Protein AF-A0A6G8BYT0-F1 (afdb_monomer_lite)

Foldseek 3Di:
DDPPPPPPPDPDQADPLLCLCCVQQVVQNSDQQKAWDQDPVQGIWIAHPPPRDTGGDPDPNDDDDDPVRRVVRSVVSGRHHCLPPVNLVSSVVSLVVVVWDWDWDDDPQWIKIWTDDPHDIFIADTDNDDSVNSSRSSSVVSVVVVVVVVVD

Secondary structure (DSSP, 8-state):
--TT------PPPPPHHHHHHIIIII-----S-EEEEEETTTEEEEEETTT--EEEPTT--S-PPPHHHHHHHHHHHS---TTSHHHHHHHHHHHHHTT-EEEEEEETTEEEEEEEETTEEEE---BSSHHHHHHHHHHHHHHHHHHHHHT-

Structure (mmCIF, N/CA/C/O backbone):
data_AF-A0A6G8BYT0-F1
#
_entry.id   AF-A0A6G8BYT0-F1
#
loop_
_atom_site.group_PDB
_atom_site.id
_atom_site.type_symbol
_atom_site.label_atom_id
_atom_site.label_alt_id
_atom_site.label_comp_id
_atom_site.label_asym_id
_atom_site.label_entity_id
_atom_site.label_seq_id
_atom_site.pdbx_PDB_ins_code
_atom_site.Cartn_x
_atom_site.Cartn_y
_atom_site.Cartn_z
_atom_site.occupancy
_atom_site.B_iso_or_equiv
_atom_site.auth_seq_id
_atom_site.auth_comp_id
_atom_site.auth_asym_id
_atom_site.auth_atom_id
_atom_site.pdbx_PDB_model_num
ATOM 1 N N . MET A 1 1 ? 35.699 8.309 -10.817 1.00 32.94 1 MET A N 1
ATOM 2 C CA . MET A 1 1 ? 34.733 7.457 -10.090 1.00 32.94 1 MET A CA 1
ATOM 3 C C . MET A 1 1 ? 33.334 7.910 -10.461 1.00 32.94 1 MET A C 1
ATOM 5 O O . MET A 1 1 ? 32.937 9.008 -10.088 1.00 32.94 1 MET A O 1
ATOM 9 N N . ASN A 1 2 ? 32.636 7.125 -11.282 1.00 30.92 2 ASN A N 1
ATOM 10 C CA . ASN A 1 2 ? 31.248 7.398 -11.645 1.00 30.92 2 ASN A CA 1
ATOM 11 C C . ASN A 1 2 ? 30.364 7.120 -10.426 1.00 30.92 2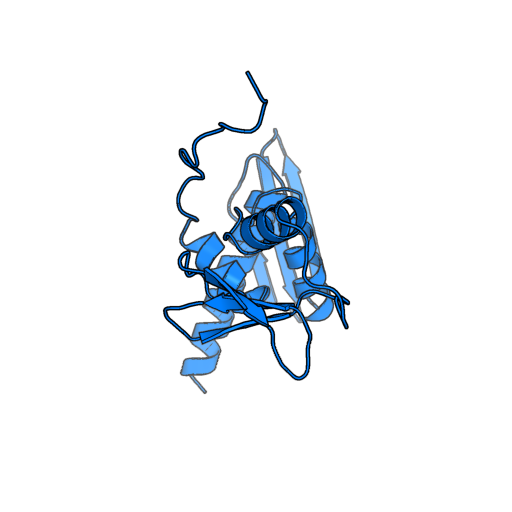 ASN A C 1
ATOM 13 O O . ASN A 1 2 ? 30.539 6.106 -9.761 1.00 30.92 2 ASN A O 1
ATOM 17 N N . LYS A 1 3 ? 29.391 7.992 -10.150 1.00 32.94 3 LYS A N 1
ATOM 18 C CA . LYS A 1 3 ? 28.394 7.850 -9.069 1.00 32.94 3 LYS A CA 1
ATOM 19 C C . LYS A 1 3 ? 27.418 6.665 -9.272 1.00 32.94 3 LYS A C 1
ATOM 21 O O . LYS A 1 3 ? 26.279 6.724 -8.822 1.00 32.94 3 LYS A O 1
ATOM 26 N N . LEU A 1 4 ? 27.815 5.630 -10.013 1.00 35.91 4 LEU A N 1
ATOM 27 C CA . LEU A 1 4 ? 26.957 4.523 -10.444 1.00 35.91 4 LEU A CA 1
ATOM 28 C C . LEU A 1 4 ? 27.295 3.180 -9.788 1.00 35.91 4 LEU A C 1
ATOM 30 O O . LEU A 1 4 ? 26.461 2.282 -9.857 1.00 35.91 4 LEU A O 1
ATOM 34 N N . ASP A 1 5 ? 28.411 3.083 -9.067 1.00 32.84 5 ASP A N 1
ATOM 35 C CA . ASP A 1 5 ? 28.755 1.918 -8.246 1.00 32.84 5 ASP A CA 1
ATOM 36 C C . ASP A 1 5 ? 28.234 2.087 -6.813 1.00 32.84 5 ASP A C 1
ATOM 38 O O . ASP A 1 5 ? 28.983 1.975 -5.847 1.00 32.84 5 ASP A O 1
ATOM 42 N N . MET A 1 6 ? 26.945 2.406 -6.650 1.00 34.81 6 MET A N 1
ATOM 43 C CA . MET A 1 6 ? 26.305 2.061 -5.381 1.00 34.81 6 MET A CA 1
ATOM 44 C C . MET A 1 6 ? 25.992 0.568 -5.458 1.00 34.81 6 MET A C 1
ATOM 46 O O . MET A 1 6 ? 25.151 0.193 -6.286 1.00 34.81 6 MET A O 1
ATOM 50 N N . PRO A 1 7 ? 26.661 -0.283 -4.661 1.00 37.09 7 PRO A N 1
ATOM 51 C CA . PRO A 1 7 ? 26.251 -1.666 -4.552 1.00 37.09 7 PRO A CA 1
ATOM 52 C C . PRO A 1 7 ? 24.782 -1.697 -4.125 1.00 37.09 7 PRO A C 1
ATOM 54 O O . PRO A 1 7 ? 24.303 -0.824 -3.399 1.00 37.09 7 PRO A O 1
ATOM 57 N N . LEU A 1 8 ? 24.064 -2.708 -4.606 1.00 45.53 8 LEU A N 1
ATOM 58 C CA . LEU A 1 8 ? 22.702 -3.078 -4.203 1.00 45.53 8 LEU A CA 1
ATOM 59 C C . LEU A 1 8 ? 22.639 -3.539 -2.733 1.00 45.53 8 LEU A C 1
ATOM 61 O O . LEU A 1 8 ? 21.895 -4.447 -2.377 1.00 45.53 8 LEU A O 1
ATOM 65 N N . GLU A 1 9 ? 23.462 -2.940 -1.880 1.00 39.16 9 GLU A N 1
ATOM 66 C CA . GLU A 1 9 ? 23.541 -3.200 -0.463 1.00 39.16 9 GLU A CA 1
ATOM 67 C C . GLU A 1 9 ? 22.309 -2.597 0.210 1.00 39.16 9 GLU A C 1
ATOM 69 O O . GLU A 1 9 ? 22.171 -1.388 0.389 1.00 39.16 9 GLU A O 1
ATOM 74 N N . CYS A 1 10 ? 21.427 -3.515 0.603 1.00 43.66 10 CYS A N 1
ATOM 75 C CA . CYS A 1 10 ? 20.624 -3.408 1.810 1.00 43.66 10 CYS A CA 1
ATOM 76 C C . CYS A 1 10 ? 19.499 -2.368 1.771 1.00 43.66 10 CYS A C 1
ATOM 78 O O . CYS A 1 10 ? 19.368 -1.560 2.690 1.00 43.66 10 CYS A O 1
ATOM 80 N N . TYR A 1 11 ? 18.592 -2.457 0.791 1.00 48.94 11 TYR A N 1
ATOM 81 C CA . TYR A 1 11 ? 17.206 -2.176 1.173 1.00 48.94 11 TYR A CA 1
ATOM 82 C C . TYR A 1 11 ? 16.785 -3.293 2.136 1.00 48.94 11 TYR A C 1
ATOM 84 O O . TYR A 1 11 ? 16.930 -4.465 1.773 1.00 48.94 11 TYR A O 1
ATOM 92 N N . PRO A 1 12 ? 16.359 -2.973 3.372 1.00 54.84 12 PRO A N 1
ATOM 93 C CA . PRO A 1 12 ? 15.858 -3.992 4.279 1.00 54.84 12 PRO A CA 1
ATOM 94 C C . PRO A 1 12 ? 14.732 -4.751 3.578 1.00 54.84 12 PRO A C 1
ATOM 96 O O . PRO A 1 12 ? 13.951 -4.156 2.830 1.00 54.84 12 PRO A O 1
ATOM 99 N N . LEU A 1 13 ? 14.687 -6.069 3.786 1.00 61.31 13 LEU A N 1
ATOM 100 C CA . LEU A 1 13 ? 13.566 -6.870 3.310 1.00 61.31 13 LEU A CA 1
ATOM 101 C C . LEU A 1 13 ? 12.267 -6.223 3.820 1.00 61.31 13 LEU A C 1
ATOM 103 O O . LEU A 1 13 ? 12.227 -5.818 4.987 1.00 61.31 13 LEU A O 1
ATOM 107 N N . PRO A 1 14 ? 11.242 -6.083 2.962 1.00 69.25 14 PRO A N 1
ATOM 108 C CA . PRO A 1 14 ? 9.968 -5.521 3.369 1.00 69.25 14 PRO A CA 1
ATOM 109 C C . PRO A 1 14 ? 9.412 -6.344 4.529 1.00 69.25 14 PRO A C 1
ATOM 111 O O . PRO A 1 14 ? 9.497 -7.573 4.539 1.00 69.25 14 PRO A O 1
ATOM 114 N N . SER A 1 15 ? 8.857 -5.652 5.514 1.00 75.50 15 SER A N 1
ATOM 115 C CA . SER A 1 15 ? 8.144 -6.281 6.620 1.00 75.50 15 SER A CA 1
ATOM 116 C C . SER A 1 15 ? 6.890 -7.011 6.128 1.00 75.50 15 SER A C 1
ATOM 118 O O . SER A 1 15 ? 6.349 -6.705 5.063 1.00 75.50 15 SER A O 1
ATOM 120 N N . ASP A 1 16 ? 6.371 -7.942 6.930 1.00 80.25 16 ASP A N 1
ATOM 121 C CA . ASP A 1 16 ? 5.140 -8.672 6.598 1.00 80.25 16 ASP A CA 1
ATOM 122 C C . ASP A 1 16 ? 3.947 -7.734 6.346 1.00 80.25 16 ASP A C 1
ATOM 124 O O . ASP A 1 16 ? 3.116 -8.002 5.479 1.00 80.25 16 ASP A O 1
ATOM 128 N N . ASP A 1 17 ? 3.858 -6.613 7.073 1.00 81.12 17 ASP A N 1
ATOM 129 C CA . ASP A 1 17 ? 2.821 -5.595 6.858 1.00 81.12 17 ASP A CA 1
ATOM 130 C C . ASP A 1 17 ? 2.949 -4.964 5.463 1.00 81.12 17 ASP A C 1
ATOM 132 O O . ASP A 1 17 ? 1.954 -4.762 4.764 1.00 81.12 17 ASP A O 1
ATOM 136 N N . GLU A 1 18 ? 4.176 -4.709 5.013 1.00 78.25 18 GLU A N 1
ATOM 137 C CA . GLU A 1 18 ? 4.442 -4.156 3.688 1.00 78.25 18 GLU A CA 1
ATOM 138 C C . GLU A 1 18 ? 4.165 -5.164 2.582 1.00 78.25 18 GLU A C 1
ATOM 140 O O . GLU A 1 18 ? 3.603 -4.786 1.557 1.00 78.25 18 GLU A O 1
ATOM 145 N N . LEU A 1 19 ? 4.505 -6.439 2.775 1.00 77.44 19 LEU A N 1
ATOM 146 C CA . LEU A 1 19 ? 4.171 -7.496 1.820 1.00 77.44 19 LEU A CA 1
ATOM 147 C C . LEU A 1 19 ? 2.654 -7.623 1.647 1.00 77.44 19 LEU A C 1
ATOM 149 O O . LEU A 1 19 ? 2.164 -7.622 0.517 1.00 77.44 19 LEU A O 1
ATOM 153 N N . VAL A 1 20 ? 1.905 -7.635 2.753 1.00 83.69 20 VAL A N 1
ATOM 154 C CA . VAL A 1 20 ? 0.436 -7.696 2.732 1.00 83.69 20 VAL A CA 1
ATOM 155 C C . VAL A 1 20 ? -0.163 -6.479 2.024 1.00 83.69 20 VAL A C 1
ATOM 157 O O . VAL A 1 20 ? -1.068 -6.630 1.203 1.00 83.69 20 VAL A O 1
ATOM 160 N N . VAL A 1 21 ? 0.323 -5.267 2.307 1.00 83.00 21 VAL A N 1
ATOM 161 C CA . VAL A 1 21 ? -0.187 -4.042 1.667 1.00 83.00 21 VAL A CA 1
ATOM 162 C C . VAL A 1 21 ? 0.133 -4.015 0.175 1.00 83.00 21 VAL A C 1
ATOM 164 O O . VAL A 1 21 ? -0.748 -3.690 -0.624 1.00 83.00 21 VAL A O 1
ATOM 167 N N . ASN A 1 22 ? 1.356 -4.384 -0.210 1.00 77.81 22 ASN A N 1
ATOM 168 C CA . ASN A 1 22 ? 1.741 -4.479 -1.615 1.00 77.81 22 ASN A CA 1
ATOM 169 C C . ASN A 1 22 ? 0.824 -5.464 -2.354 1.00 77.81 22 ASN A C 1
ATOM 171 O O . ASN A 1 22 ? 0.189 -5.079 -3.332 1.00 77.81 22 ASN A O 1
ATOM 175 N N . GLU A 1 23 ? 0.639 -6.678 -1.837 1.00 76.88 23 GLU A N 1
ATOM 176 C CA . GLU A 1 23 ? -0.170 -7.708 -2.500 1.00 76.88 23 GLU A CA 1
ATOM 177 C C . GLU A 1 23 ? -1.660 -7.345 -2.558 1.00 76.88 23 GLU A C 1
ATOM 179 O O . GLU A 1 23 ? -2.298 -7.459 -3.606 1.00 76.88 23 GLU A O 1
ATOM 184 N N . ARG A 1 24 ? -2.236 -6.911 -1.433 1.00 79.31 24 ARG A N 1
ATOM 185 C CA . ARG A 1 24 ? -3.696 -6.843 -1.257 1.00 79.31 24 ARG A CA 1
ATOM 186 C C . ARG A 1 24 ? -4.295 -5.478 -1.533 1.00 79.31 24 ARG A C 1
ATOM 188 O O . ARG A 1 24 ? -5.471 -5.398 -1.883 1.00 79.31 24 ARG A O 1
ATOM 195 N N . ILE A 1 25 ? -3.517 -4.415 -1.359 1.00 80.62 25 ILE A N 1
ATOM 196 C CA . ILE A 1 25 ? -3.975 -3.050 -1.614 1.00 80.62 25 ILE A CA 1
ATOM 197 C C . ILE A 1 25 ? -3.441 -2.591 -2.966 1.00 80.62 25 ILE A C 1
ATOM 199 O O . ILE A 1 25 ? -4.232 -2.267 -3.855 1.00 80.62 25 ILE A O 1
ATOM 203 N N . LEU A 1 26 ? -2.117 -2.595 -3.138 1.00 76.56 26 LEU A N 1
ATOM 204 C CA . LEU A 1 26 ? -1.474 -2.034 -4.328 1.00 76.56 26 LEU A CA 1
ATOM 205 C C . LEU A 1 26 ? -1.555 -2.952 -5.552 1.00 76.56 26 LEU A C 1
ATOM 207 O O . LEU A 1 26 ? -1.592 -2.450 -6.671 1.00 76.56 26 LEU A O 1
ATOM 211 N N . GLY A 1 27 ? -1.677 -4.265 -5.346 1.00 69.38 27 GLY A N 1
ATOM 212 C CA . GLY A 1 27 ? -1.670 -5.233 -6.438 1.00 69.38 27 GLY A CA 1
ATOM 213 C C . GLY A 1 27 ? -0.261 -5.540 -6.948 1.00 69.38 27 GLY A C 1
ATOM 214 O O . GLY A 1 27 ? -0.101 -5.852 -8.125 1.00 69.38 27 GLY A O 1
ATOM 215 N N . ASP A 1 28 ? 0.736 -5.526 -6.057 1.00 72.81 28 ASP A N 1
ATOM 216 C CA . ASP A 1 28 ? 2.124 -5.929 -6.306 1.00 72.81 28 ASP A CA 1
ATOM 217 C C . ASP A 1 28 ? 2.464 -7.260 -5.611 1.00 72.81 28 ASP A C 1
ATOM 219 O O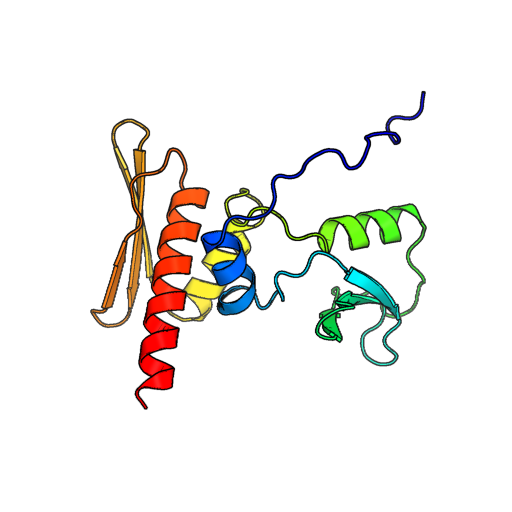 . ASP A 1 28 ? 2.253 -7.427 -4.417 1.00 72.81 28 ASP A O 1
ATOM 223 N N . CYS A 1 29 ? 3.044 -8.223 -6.332 1.00 68.94 29 CYS A N 1
ATOM 224 C CA . CYS A 1 29 ? 3.156 -9.615 -5.861 1.00 68.94 29 CYS A CA 1
ATOM 225 C C . CYS A 1 29 ? 4.128 -9.881 -4.695 1.00 68.94 29 CYS A C 1
ATOM 227 O O . CYS A 1 29 ? 4.296 -11.038 -4.327 1.00 68.94 29 CYS A O 1
ATOM 229 N N . GLY A 1 30 ? 4.831 -8.879 -4.159 1.00 65.06 30 GLY A N 1
ATOM 230 C CA . GLY A 1 30 ? 5.725 -9.080 -3.008 1.00 65.06 30 GLY A CA 1
ATOM 231 C C . GLY A 1 30 ? 6.996 -9.913 -3.271 1.00 65.06 30 GLY A C 1
ATOM 232 O O . GLY A 1 30 ? 7.840 -10.034 -2.388 1.00 65.06 30 GLY A O 1
ATOM 233 N N . HIS A 1 31 ? 7.210 -10.420 -4.490 1.00 69.19 31 HIS A N 1
ATOM 234 C CA . HIS A 1 31 ? 8.428 -11.146 -4.859 1.00 69.19 31 HIS A CA 1
ATOM 235 C C . HIS A 1 31 ? 9.528 -10.222 -5.403 1.00 69.19 31 HIS A C 1
ATOM 237 O O . HIS A 1 31 ? 9.299 -9.408 -6.296 1.00 69.19 31 HIS A O 1
ATOM 243 N N . HIS A 1 32 ? 10.761 -10.417 -4.931 1.00 64.12 32 HIS A N 1
ATOM 244 C CA . HIS A 1 32 ? 11.927 -9.616 -5.330 1.00 64.12 32 HIS A CA 1
ATOM 245 C C . HIS A 1 32 ? 12.540 -10.013 -6.684 1.00 64.12 32 HIS A C 1
ATOM 247 O O . HIS A 1 32 ? 13.297 -9.239 -7.269 1.00 64.12 32 HIS A O 1
ATOM 253 N N . ASP A 1 33 ? 12.224 -11.207 -7.193 1.00 68.75 33 ASP A N 1
ATOM 254 C CA . ASP A 1 33 ? 12.775 -11.724 -8.449 1.00 68.75 33 ASP A CA 1
ATOM 255 C C . ASP A 1 33 ? 11.926 -11.272 -9.647 1.00 68.75 33 ASP A C 1
ATOM 257 O O . ASP A 1 33 ? 11.056 -11.995 -10.149 1.00 68.75 33 ASP A O 1
ATOM 261 N N . THR A 1 34 ? 12.147 -10.024 -10.068 1.00 68.75 34 THR A N 1
ATOM 262 C CA . THR A 1 34 ? 11.459 -9.400 -11.204 1.00 68.75 34 THR A CA 1
ATOM 263 C C . THR A 1 34 ? 12.419 -9.073 -12.347 1.00 68.75 34 THR A C 1
ATOM 265 O O . THR A 1 34 ? 13.601 -8.785 -12.149 1.00 68.75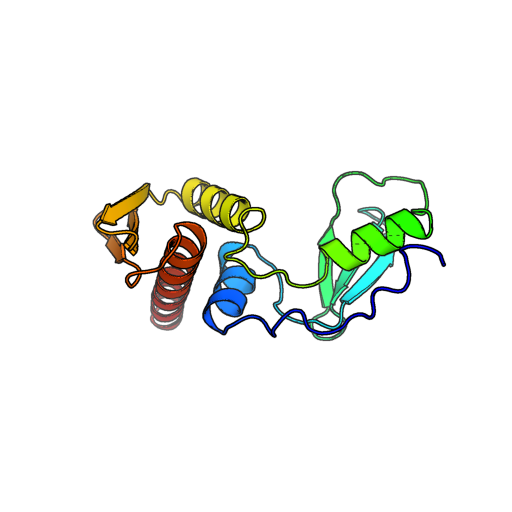 34 THR A O 1
ATOM 268 N N . PHE A 1 35 ? 11.914 -9.129 -13.581 1.00 68.31 35 PHE A N 1
ATOM 269 C CA . PHE A 1 35 ? 12.669 -8.792 -14.788 1.00 68.31 35 PHE A CA 1
ATOM 270 C C . PHE A 1 35 ? 11.827 -7.986 -15.774 1.00 68.31 35 PHE A C 1
ATOM 272 O O . PHE A 1 35 ? 10.617 -8.178 -15.889 1.00 68.31 35 PHE A O 1
ATOM 279 N N . VAL A 1 36 ? 12.483 -7.102 -16.521 1.00 71.00 36 VAL A N 1
ATOM 280 C CA . VAL A 1 36 ? 11.834 -6.308 -17.568 1.00 71.00 36 VAL A CA 1
ATOM 281 C C . VAL A 1 36 ? 11.678 -7.160 -18.829 1.00 71.00 36 VAL A C 1
ATOM 283 O O . VAL A 1 36 ? 12.628 -7.807 -19.274 1.00 71.00 36 VAL A O 1
ATOM 286 N N . ARG A 1 37 ? 10.485 -7.159 -19.425 1.00 72.12 37 ARG A N 1
ATOM 287 C CA . ARG A 1 37 ? 10.191 -7.819 -20.706 1.00 72.12 37 ARG A CA 1
ATOM 288 C C . ARG A 1 37 ? 9.299 -6.954 -21.584 1.00 72.12 37 ARG A C 1
ATOM 290 O O . ARG A 1 37 ? 8.592 -6.076 -21.097 1.00 72.12 37 ARG A O 1
ATOM 297 N N . ARG A 1 38 ? 9.293 -7.249 -22.883 1.00 74.06 38 ARG A N 1
ATOM 298 C CA . ARG A 1 38 ? 8.335 -6.669 -23.826 1.00 74.06 38 ARG A CA 1
ATOM 299 C C . ARG A 1 38 ? 7.053 -7.505 -23.835 1.00 74.06 38 ARG A C 1
ATOM 301 O O . ARG A 1 38 ? 7.098 -8.717 -24.042 1.00 74.06 38 ARG A O 1
ATOM 308 N N . SER A 1 39 ? 5.924 -6.857 -23.602 1.00 69.44 39 SER A N 1
ATOM 309 C CA . SER A 1 39 ? 4.587 -7.337 -23.929 1.00 69.44 39 SER A CA 1
ATOM 310 C C . SER A 1 39 ? 4.228 -6.900 -25.344 1.00 69.44 39 SER A C 1
ATOM 312 O O . SER A 1 39 ? 4.513 -5.772 -25.745 1.00 69.44 39 SER A O 1
ATOM 314 N N . HIS A 1 40 ? 3.584 -7.783 -26.104 1.00 64.50 40 HIS A N 1
ATOM 315 C CA . HIS A 1 40 ? 3.087 -7.438 -27.436 1.00 64.50 40 HIS A CA 1
ATOM 316 C C . HIS A 1 40 ? 1.925 -6.437 -27.392 1.00 64.50 40 HIS A C 1
ATOM 318 O O . HIS A 1 40 ? 1.759 -5.684 -28.344 1.00 64.50 40 HIS A O 1
ATOM 324 N N . SER A 1 41 ? 1.162 -6.409 -26.296 1.00 62.84 41 SER A N 1
ATOM 325 C CA . SER A 1 41 ? -0.065 -5.609 -26.184 1.00 62.84 41 SER A CA 1
ATOM 326 C C . SER A 1 41 ? 0.099 -4.337 -25.349 1.00 62.84 41 SER A C 1
ATOM 328 O O . SER A 1 41 ? -0.666 -3.400 -25.529 1.00 62.84 41 SER A O 1
ATOM 330 N N . PHE A 1 42 ? 1.088 -4.300 -24.449 1.00 61.22 42 PHE A N 1
ATOM 331 C CA . PHE A 1 42 ? 1.224 -3.251 -23.423 1.00 61.22 42 PHE A CA 1
ATOM 332 C C . PHE A 1 42 ? 2.615 -2.589 -23.395 1.00 61.22 42 PHE A C 1
ATOM 334 O O . PHE A 1 42 ? 2.957 -1.879 -22.456 1.00 61.22 42 PHE A O 1
ATOM 341 N N . GLY A 1 43 ? 3.465 -2.838 -24.398 1.00 72.50 43 GLY A N 1
ATOM 342 C CA . GLY A 1 43 ? 4.823 -2.288 -24.423 1.00 72.50 43 GLY A CA 1
ATOM 343 C C . GLY A 1 43 ? 5.745 -2.948 -23.393 1.00 72.50 43 GLY A C 1
ATOM 344 O O . GLY A 1 43 ? 5.746 -4.168 -23.241 1.00 72.50 43 GLY A O 1
ATOM 345 N N . TRP A 1 44 ? 6.591 -2.178 -22.712 1.00 69.19 44 TRP A N 1
ATOM 346 C CA . TRP A 1 44 ? 7.528 -2.720 -21.720 1.00 69.19 44 TRP A CA 1
ATOM 347 C C . TRP A 1 44 ? 6.889 -2.853 -20.341 1.00 69.19 44 TRP A C 1
ATOM 349 O O . TRP A 1 44 ? 6.236 -1.939 -19.851 1.00 69.19 44 TRP A O 1
ATOM 359 N N . MET A 1 45 ? 7.135 -3.986 -19.692 1.00 73.81 45 MET A N 1
ATOM 360 C CA . MET A 1 45 ? 6.570 -4.324 -18.389 1.00 73.81 45 MET A CA 1
ATOM 361 C C . MET A 1 45 ? 7.604 -5.007 -17.508 1.00 73.81 45 MET A C 1
ATOM 363 O O . MET A 1 45 ? 8.591 -5.555 -18.011 1.00 73.81 45 MET A O 1
ATOM 367 N N . THR A 1 46 ? 7.341 -5.044 -16.205 1.00 71.69 46 THR A N 1
ATOM 368 C CA . THR A 1 46 ? 8.069 -5.965 -15.327 1.00 71.69 46 THR A CA 1
ATOM 369 C C . THR A 1 46 ? 7.237 -7.198 -15.069 1.00 71.69 46 THR A C 1
ATOM 371 O O . THR A 1 46 ? 6.040 -7.099 -14.813 1.00 71.69 46 THR A O 1
ATOM 374 N N . ARG A 1 47 ? 7.887 -8.359 -15.111 1.00 74.06 47 ARG A N 1
ATOM 375 C CA . ARG A 1 47 ? 7.291 -9.638 -14.762 1.00 74.06 47 ARG A CA 1
ATOM 376 C C . ARG A 1 47 ? 8.009 -10.256 -13.574 1.00 74.06 47 ARG A C 1
ATOM 378 O O . ARG A 1 47 ? 9.238 -10.307 -13.543 1.00 74.06 47 ARG A O 1
ATOM 385 N N . CYS A 1 48 ? 7.244 -10.771 -12.623 1.00 75.31 48 CYS A N 1
ATOM 386 C CA . CYS A 1 48 ? 7.763 -11.626 -11.566 1.00 75.31 48 CYS A CA 1
ATOM 387 C C . CYS A 1 48 ? 8.110 -13.014 -12.122 1.00 75.31 48 CYS A C 1
ATOM 389 O O . CYS A 1 48 ? 7.286 -13.640 -12.792 1.00 75.31 48 CYS A O 1
ATOM 391 N N . ARG A 1 49 ? 9.308 -13.533 -11.831 1.00 70.62 49 ARG A N 1
ATOM 392 C CA . ARG A 1 49 ? 9.691 -14.899 -12.229 1.00 70.62 49 ARG A CA 1
ATOM 393 C C . ARG A 1 49 ? 8.946 -15.977 -11.457 1.00 70.62 49 ARG A C 1
ATOM 395 O O . ARG A 1 49 ? 8.700 -17.040 -12.012 1.00 70.62 49 ARG A O 1
ATOM 402 N N . GLN A 1 50 ? 8.589 -15.694 -10.208 1.00 72.25 50 GLN A N 1
ATOM 403 C CA . GLN A 1 50 ? 8.002 -16.683 -9.307 1.00 72.25 50 GLN A CA 1
ATOM 404 C C . GLN A 1 50 ? 6.516 -16.906 -9.595 1.00 72.25 50 GLN A C 1
ATOM 406 O O . GLN A 1 50 ? 6.094 -18.042 -9.776 1.00 72.25 50 GLN A O 1
ATOM 411 N N . CYS A 1 51 ? 5.727 -15.835 -9.704 1.00 71.62 51 CYS A N 1
ATOM 412 C CA . CYS A 1 51 ? 4.277 -15.942 -9.906 1.00 71.62 51 CYS A CA 1
ATOM 413 C C . CYS A 1 51 ? 3.795 -15.468 -11.284 1.00 71.62 51 CYS A C 1
ATOM 415 O O . CYS A 1 51 ? 2.611 -15.574 -11.593 1.00 71.62 51 CYS A O 1
ATOM 417 N N . GLY A 1 52 ? 4.679 -14.919 -12.122 1.00 72.56 52 GLY A N 1
ATOM 418 C CA . GLY A 1 52 ? 4.313 -14.446 -13.456 1.00 72.56 52 GLY A CA 1
ATOM 419 C C . GLY A 1 52 ? 3.488 -13.159 -13.489 1.00 72.56 52 GLY A C 1
ATOM 420 O O . GLY A 1 52 ? 3.089 -12.774 -14.584 1.00 72.56 52 GLY A O 1
ATOM 421 N N . TRP A 1 53 ? 3.252 -12.498 -12.346 1.00 71.75 53 TRP A N 1
ATOM 422 C CA . TRP A 1 53 ? 2.573 -11.200 -12.303 1.00 71.75 53 TRP A CA 1
ATOM 423 C C . TRP A 1 53 ? 3.286 -10.177 -13.168 1.00 71.75 53 TRP A C 1
ATOM 425 O O . TRP A 1 53 ? 4.513 -10.087 -13.159 1.00 71.75 53 TRP A O 1
ATOM 435 N N . GLU A 1 54 ? 2.487 -9.424 -13.905 1.00 73.25 54 GLU A N 1
ATOM 436 C CA . GLU A 1 54 ? 2.914 -8.500 -14.936 1.00 73.25 54 GLU A CA 1
ATOM 437 C C . GLU A 1 54 ? 2.395 -7.107 -14.575 1.00 73.25 54 GLU A C 1
ATOM 439 O O . GLU A 1 54 ? 1.188 -6.888 -14.518 1.00 73.25 54 GLU A O 1
ATOM 444 N N . ILE A 1 55 ? 3.314 -6.182 -14.294 1.00 65.19 55 ILE A N 1
ATOM 445 C CA . ILE A 1 55 ? 2.995 -4.795 -13.947 1.00 65.19 55 ILE A CA 1
ATOM 446 C C . ILE A 1 55 ? 3.343 -3.932 -15.156 1.00 65.19 55 ILE A C 1
ATOM 448 O O . ILE A 1 55 ? 4.511 -3.833 -15.558 1.00 65.19 55 ILE A O 1
ATOM 452 N N . GLU A 1 56 ? 2.305 -3.358 -15.761 1.00 62.28 56 GLU A N 1
ATOM 453 C CA . GLU A 1 56 ? 2.418 -2.434 -16.884 1.00 62.28 56 GLU A CA 1
ATOM 454 C C . GLU A 1 56 ? 3.036 -1.109 -16.427 1.00 62.28 56 GLU A C 1
ATOM 456 O O . GLU A 1 56 ? 2.662 -0.545 -15.397 1.00 62.28 56 GLU A O 1
ATOM 461 N N . PHE A 1 57 ? 3.963 -0.582 -17.226 1.00 62.84 57 PHE A N 1
ATOM 462 C CA . PHE A 1 57 ? 4.394 0.801 -17.092 1.00 62.84 57 PHE A CA 1
ATOM 463 C C . PHE A 1 57 ? 3.623 1.660 -18.084 1.00 62.84 57 PHE A C 1
ATOM 465 O O . PHE A 1 57 ? 3.646 1.392 -19.284 1.00 62.84 57 PHE A O 1
ATOM 472 N N . GLY A 1 58 ? 2.982 2.719 -17.586 1.00 47.44 58 GLY A N 1
ATOM 473 C CA . GLY A 1 58 ? 2.289 3.684 -18.430 1.00 47.44 58 GLY A CA 1
ATOM 474 C C . GLY A 1 58 ? 3.182 4.176 -19.575 1.00 47.44 58 GLY A C 1
ATOM 475 O O . GLY A 1 58 ? 4.243 4.754 -19.344 1.00 47.44 58 GLY A O 1
ATOM 476 N N . SER A 1 59 ? 2.716 3.927 -20.800 1.00 50.06 59 SER A N 1
ATOM 477 C CA . SER A 1 59 ? 3.152 4.534 -22.062 1.00 50.06 59 SER A CA 1
ATOM 478 C C . SER A 1 59 ? 4.643 4.420 -22.422 1.00 50.06 59 SER A C 1
ATOM 480 O O . SER A 1 59 ? 5.337 5.425 -22.540 1.00 50.06 59 SER A O 1
ATOM 482 N N . TYR A 1 60 ? 5.122 3.216 -22.735 1.00 50.84 60 TYR A N 1
ATOM 483 C CA . TYR A 1 60 ? 6.251 3.051 -23.664 1.00 50.84 60 TYR A CA 1
ATOM 484 C C . TYR A 1 60 ? 5.801 2.183 -24.834 1.00 50.84 60 TYR A C 1
ATOM 486 O O . TYR A 1 60 ? 6.106 0.992 -24.894 1.00 50.84 60 TYR A O 1
ATOM 494 N N . ALA A 1 61 ? 5.019 2.789 -25.730 1.00 52.19 61 ALA A N 1
ATOM 495 C CA . ALA A 1 61 ? 4.382 2.068 -26.822 1.00 52.19 61 ALA A CA 1
ATOM 496 C C . ALA A 1 61 ? 5.403 1.449 -27.792 1.00 52.19 61 ALA A C 1
ATOM 498 O O . ALA A 1 61 ? 5.220 0.298 -28.159 1.00 52.19 61 ALA A O 1
ATOM 499 N N . ASP A 1 62 ? 6.522 2.110 -28.133 1.00 55.62 62 ASP A N 1
ATOM 500 C CA . ASP A 1 62 ? 7.305 1.632 -29.294 1.00 55.62 62 ASP A CA 1
ATOM 501 C C . ASP A 1 62 ? 8.837 1.735 -29.223 1.00 55.62 62 ASP A C 1
ATOM 503 O O . ASP A 1 62 ? 9.520 1.174 -30.081 1.00 55.62 62 ASP A O 1
ATOM 507 N N . GLN A 1 63 ? 9.427 2.376 -28.208 1.00 62.16 63 GLN A N 1
ATOM 508 C CA . GLN A 1 63 ? 10.890 2.479 -28.094 1.00 62.16 63 GLN A CA 1
ATOM 509 C C . GLN A 1 63 ? 11.425 1.601 -26.967 1.00 62.16 63 GLN A C 1
ATOM 511 O O . GLN A 1 63 ? 10.903 1.601 -25.852 1.00 62.16 63 GLN A O 1
ATOM 516 N N . ARG A 1 64 ? 12.479 0.826 -27.259 1.00 63.88 64 ARG A N 1
ATOM 517 C CA . ARG A 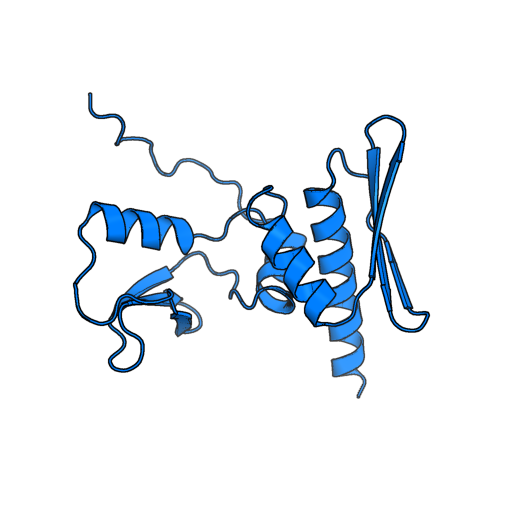1 64 ? 13.213 0.094 -26.224 1.00 63.88 64 ARG A CA 1
ATOM 518 C C . ARG A 1 64 ? 13.815 1.110 -25.244 1.00 63.88 64 ARG A C 1
ATOM 520 O O . ARG A 1 64 ? 14.565 1.972 -25.707 1.00 63.88 64 ARG A O 1
ATOM 527 N N . PRO A 1 65 ? 13.528 1.025 -23.932 1.00 65.62 65 PRO A N 1
ATOM 528 C CA . PRO A 1 65 ? 14.152 1.902 -22.954 1.00 65.62 65 PRO A CA 1
ATOM 529 C C . PRO A 1 65 ? 15.677 1.764 -23.043 1.00 65.62 65 PRO A C 1
ATOM 531 O O . PRO A 1 65 ? 16.211 0.663 -23.169 1.00 65.62 65 PRO A O 1
ATOM 534 N N . GLY A 1 66 ? 16.397 2.888 -23.021 1.00 69.50 66 GLY A N 1
ATOM 535 C CA . GLY A 1 66 ? 17.859 2.863 -22.925 1.00 69.50 66 GLY A CA 1
ATOM 536 C C . GLY A 1 66 ? 18.306 2.223 -21.605 1.00 69.50 66 GLY A C 1
ATOM 537 O O . GLY A 1 66 ? 17.517 2.133 -20.671 1.00 69.50 66 GLY A O 1
ATOM 538 N N . ARG A 1 67 ? 19.580 1.823 -21.475 1.00 70.81 67 ARG A N 1
ATOM 539 C CA . ARG A 1 67 ? 20.092 1.145 -20.257 1.00 70.81 67 ARG A CA 1
ATOM 540 C C . ARG A 1 67 ? 19.784 1.883 -18.950 1.00 70.81 67 ARG A C 1
ATOM 542 O O . ARG A 1 67 ? 19.504 1.254 -17.936 1.00 70.81 67 ARG A O 1
ATOM 549 N N . GLU A 1 68 ? 19.855 3.212 -18.956 1.00 67.56 68 GLU A N 1
ATOM 550 C CA . GLU A 1 68 ? 19.528 4.021 -17.777 1.00 67.56 68 GLU A CA 1
ATOM 551 C C . GLU A 1 68 ? 18.034 3.951 -17.434 1.00 67.56 68 GLU A C 1
ATOM 553 O O . GLU A 1 68 ? 17.668 3.876 -16.263 1.00 67.56 68 GLU A O 1
ATOM 558 N N . GLU A 1 69 ? 17.179 3.921 -18.452 1.00 65.94 69 GLU A N 1
ATOM 559 C CA . GLU A 1 69 ? 15.733 3.814 -18.295 1.00 65.94 69 GLU A CA 1
ATOM 560 C C . GLU A 1 69 ? 15.336 2.388 -17.891 1.00 65.94 69 GLU A C 1
ATOM 562 O O . GLU A 1 69 ? 14.583 2.226 -16.941 1.00 65.94 69 GLU A O 1
ATOM 567 N N . GLU A 1 70 ? 15.938 1.346 -18.480 1.00 67.19 70 GLU A N 1
ATOM 568 C CA . GLU A 1 70 ? 15.812 -0.051 -18.024 1.00 67.19 70 GLU A CA 1
ATOM 569 C C . GLU A 1 70 ? 16.208 -0.184 -16.543 1.00 67.19 70 GLU A C 1
ATOM 571 O O . GLU A 1 70 ? 15.495 -0.816 -15.764 1.00 67.19 70 GLU A O 1
ATOM 576 N N . ARG A 1 71 ? 17.296 0.472 -16.115 1.00 66.06 71 ARG A N 1
ATOM 577 C CA . ARG A 1 71 ? 17.708 0.506 -14.704 1.00 66.06 71 ARG A CA 1
ATOM 578 C C . ARG A 1 71 ? 16.692 1.237 -13.826 1.00 66.06 71 ARG A C 1
ATOM 580 O O . ARG A 1 71 ? 16.384 0.750 -12.743 1.00 66.06 71 ARG A O 1
ATOM 587 N N . LYS A 1 72 ? 16.154 2.382 -14.258 1.00 63.34 72 LYS A N 1
ATOM 588 C CA . LYS A 1 72 ? 15.092 3.102 -13.526 1.00 63.34 72 LYS A CA 1
ATOM 589 C C . LYS A 1 72 ? 13.818 2.265 -13.415 1.00 63.34 72 LYS A C 1
ATOM 591 O O . LYS A 1 72 ? 13.201 2.265 -12.354 1.00 63.34 72 LYS A O 1
ATOM 596 N N . LEU A 1 73 ? 13.450 1.546 -14.473 1.00 63.47 73 LEU A N 1
ATOM 597 C CA . LEU A 1 73 ? 12.294 0.651 -14.514 1.00 63.47 73 LEU A CA 1
ATOM 598 C C . LEU A 1 73 ? 12.482 -0.533 -13.565 1.00 63.47 73 LEU A C 1
ATOM 600 O O . LEU A 1 73 ? 11.611 -0.801 -12.746 1.00 63.47 73 LEU A O 1
ATOM 604 N N . TRP A 1 74 ? 13.656 -1.158 -13.582 1.00 64.19 74 TRP A N 1
ATOM 605 C CA . TRP A 1 74 ? 14.007 -2.218 -12.640 1.00 64.19 74 TRP A CA 1
ATOM 606 C C . TRP A 1 74 ? 14.042 -1.725 -11.179 1.00 64.19 74 TRP A C 1
ATOM 608 O O . TRP A 1 74 ? 13.528 -2.374 -10.277 1.00 64.19 74 TRP A O 1
ATOM 618 N N . LEU A 1 75 ? 14.553 -0.516 -10.921 1.00 61.69 75 LEU A N 1
ATOM 619 C CA . LEU A 1 75 ? 14.500 0.108 -9.588 1.00 61.69 75 LEU A CA 1
ATOM 620 C C . LEU A 1 75 ? 13.080 0.523 -9.158 1.00 61.69 75 LEU A C 1
ATOM 622 O O . LEU A 1 75 ? 12.842 0.786 -7.976 1.00 61.69 75 LEU A O 1
ATOM 626 N N . ARG A 1 76 ? 12.138 0.673 -10.094 1.00 59.38 76 ARG A N 1
ATOM 627 C CA . ARG A 1 76 ? 10.712 0.887 -9.796 1.00 59.38 76 ARG A CA 1
ATOM 628 C C . ARG A 1 76 ? 9.985 -0.429 -9.540 1.00 59.38 76 ARG A C 1
ATOM 630 O O . ARG A 1 76 ? 9.027 -0.415 -8.784 1.00 59.38 76 ARG A O 1
ATOM 637 N N . SER A 1 77 ? 10.446 -1.528 -10.134 1.00 57.56 77 SER A N 1
ATOM 638 C CA . SER A 1 77 ? 9.870 -2.860 -9.946 1.00 57.56 77 SER A CA 1
ATOM 639 C C . SER A 1 77 ? 10.390 -3.607 -8.720 1.00 57.56 77 SER A C 1
ATOM 641 O O . SER A 1 77 ? 9.865 -4.660 -8.364 1.00 57.56 77 SER A O 1
ATOM 643 N N . GLN A 1 78 ? 11.444 -3.094 -8.090 1.00 61.44 78 GLN A N 1
ATOM 644 C CA . GLN A 1 78 ? 11.871 -3.529 -6.768 1.00 61.44 78 GLN A CA 1
ATOM 645 C C . GLN A 1 78 ? 10.814 -3.107 -5.746 1.00 61.44 78 GLN A C 1
ATOM 647 O O . GLN A 1 78 ? 10.410 -1.943 -5.727 1.00 61.44 78 GLN A O 1
ATOM 652 N N . LEU A 1 79 ? 10.392 -4.036 -4.885 1.00 61.34 79 LEU A N 1
ATOM 653 C CA . LEU A 1 79 ? 9.482 -3.736 -3.780 1.00 61.34 79 LEU A CA 1
ATOM 654 C C . LEU A 1 79 ? 10.121 -2.700 -2.879 1.00 61.34 79 LEU A C 1
ATOM 656 O O . LEU A 1 79 ? 11.163 -2.935 -2.266 1.00 61.34 79 LEU A O 1
ATOM 660 N N . ARG A 1 80 ? 9.498 -1.532 -2.843 1.00 62.75 80 ARG A N 1
ATOM 661 C CA . ARG A 1 80 ? 9.936 -0.449 -1.984 1.00 62.75 80 ARG A CA 1
ATOM 662 C C . ARG A 1 80 ? 9.188 -0.536 -0.659 1.00 62.75 80 ARG A C 1
ATOM 664 O O . ARG A 1 80 ? 8.048 -1.002 -0.644 1.00 62.75 80 ARG A O 1
ATOM 671 N N . PRO A 1 81 ? 9.777 -0.018 0.428 1.00 64.31 81 PRO A N 1
ATOM 672 C CA . PRO A 1 81 ? 9.085 0.039 1.700 1.00 64.31 81 PRO A CA 1
ATOM 673 C C . PRO A 1 81 ? 7.770 0.815 1.550 1.00 64.31 81 PRO A C 1
ATOM 675 O O . PRO A 1 81 ? 7.783 1.962 1.083 1.00 64.31 81 PRO A O 1
ATOM 678 N N . ALA A 1 82 ? 6.631 0.216 1.899 1.00 63.94 82 ALA A N 1
ATOM 679 C CA . ALA A 1 82 ? 5.319 0.839 1.702 1.00 63.94 82 ALA A CA 1
ATOM 680 C C . ALA A 1 82 ? 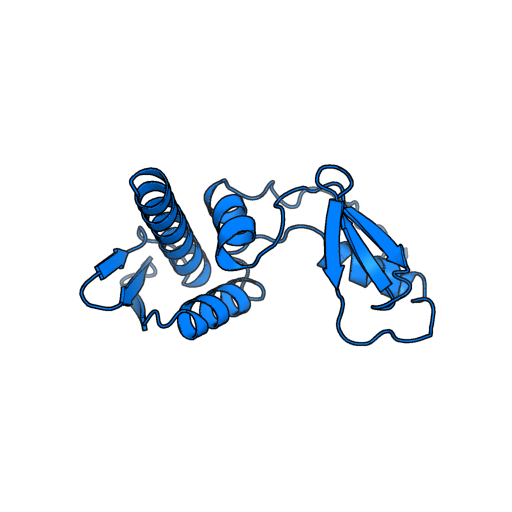5.178 2.112 2.557 1.00 63.94 82 ALA A C 1
ATOM 682 O O . ALA A 1 82 ? 4.473 3.046 2.180 1.00 63.94 82 ALA A O 1
ATOM 683 N N . HIS A 1 83 ? 5.914 2.184 3.674 1.00 68.69 83 HIS A N 1
ATOM 684 C CA . HIS A 1 83 ? 5.977 3.356 4.550 1.00 68.69 83 HIS A CA 1
ATOM 685 C C . HIS A 1 83 ? 6.938 4.451 4.050 1.00 68.69 83 HIS A C 1
ATOM 687 O O . HIS A 1 83 ? 7.109 5.489 4.684 1.00 68.69 83 HIS A O 1
ATOM 693 N N . GLY A 1 84 ? 7.573 4.270 2.891 1.00 67.62 84 GLY A N 1
ATOM 694 C CA . GLY A 1 84 ? 8.262 5.366 2.220 1.00 67.62 84 GLY A CA 1
ATOM 695 C C . GLY A 1 84 ? 7.256 6.413 1.733 1.00 67.62 84 GLY A C 1
ATOM 696 O O . GLY A 1 84 ? 6.233 6.057 1.153 1.00 67.62 84 GLY A O 1
ATOM 697 N N . LYS A 1 85 ? 7.566 7.712 1.878 1.00 62.00 85 LYS A N 1
ATOM 698 C CA . LYS A 1 85 ? 6.683 8.827 1.452 1.00 62.00 85 LYS A CA 1
ATOM 699 C C . LYS A 1 85 ? 6.123 8.687 0.028 1.00 62.00 85 LYS A C 1
ATOM 701 O O . LYS A 1 85 ? 5.005 9.109 -0.236 1.00 62.00 85 LYS A O 1
ATOM 706 N N . LEU A 1 86 ? 6.909 8.129 -0.896 1.00 61.06 86 LEU A N 1
ATOM 707 C CA . LEU A 1 86 ? 6.501 7.938 -2.293 1.00 61.06 86 LEU A CA 1
ATOM 708 C C . LEU A 1 86 ? 5.518 6.770 -2.486 1.00 61.06 86 LEU A C 1
ATOM 710 O O . LEU A 1 86 ? 4.762 6.791 -3.450 1.00 61.06 86 LEU A O 1
ATOM 714 N N . ASN A 1 87 ? 5.513 5.779 -1.589 1.00 65.62 87 ASN A N 1
ATOM 715 C CA . ASN A 1 87 ? 4.685 4.572 -1.700 1.00 65.62 87 ASN A CA 1
ATOM 716 C C . ASN A 1 87 ? 3.443 4.631 -0.802 1.00 65.62 87 ASN A C 1
ATOM 718 O O . ASN A 1 87 ? 2.419 4.041 -1.140 1.00 65.62 87 ASN A O 1
ATOM 722 N N . SER A 1 88 ? 3.483 5.413 0.281 1.00 77.62 88 SER A N 1
ATOM 723 C CA . SER A 1 88 ? 2.312 5.648 1.128 1.00 77.62 88 SER A CA 1
ATOM 724 C C . SER A 1 88 ? 1.205 6.406 0.386 1.00 77.62 88 SER A C 1
ATOM 726 O O . SER A 1 88 ? 0.026 6.176 0.637 1.00 77.62 88 SER A O 1
ATOM 728 N N . MET A 1 89 ? 1.563 7.263 -0.577 1.00 82.12 89 MET A N 1
ATOM 729 C CA . MET A 1 89 ? 0.600 7.974 -1.427 1.00 82.12 89 MET A CA 1
ATOM 730 C C . MET A 1 89 ? -0.273 7.025 -2.277 1.00 82.12 89 MET A C 1
ATOM 732 O O . MET A 1 89 ? -1.498 7.132 -2.190 1.00 82.12 89 MET A O 1
ATOM 736 N N . PRO A 1 90 ? 0.291 6.080 -3.061 1.00 81.19 90 PRO A N 1
ATOM 737 C CA . PRO A 1 90 ? -0.484 5.033 -3.728 1.00 81.19 90 PRO A CA 1
ATOM 738 C C . PRO A 1 90 ? -1.421 4.254 -2.798 1.00 81.19 90 PRO A C 1
ATOM 740 O O . PRO A 1 90 ? -2.575 4.021 -3.164 1.00 81.19 90 PRO A O 1
ATOM 743 N N . VAL A 1 91 ? -0.965 3.897 -1.588 1.00 85.69 91 VAL A N 1
ATOM 744 C CA . VAL A 1 91 ? -1.797 3.199 -0.588 1.00 85.69 91 VAL A CA 1
ATOM 745 C C . VAL A 1 91 ? -2.997 4.064 -0.209 1.00 85.69 91 VAL A C 1
ATOM 747 O O . VAL A 1 91 ? -4.137 3.603 -0.252 1.00 85.69 91 VAL A O 1
ATOM 750 N N . GLU A 1 92 ? -2.758 5.341 0.092 1.00 89.31 92 GLU A N 1
ATOM 751 C CA . GLU A 1 92 ? -3.804 6.298 0.448 1.00 89.31 92 GLU A CA 1
ATOM 752 C C . GLU A 1 92 ? -4.834 6.468 -0.679 1.00 89.31 92 GLU A C 1
ATOM 754 O O . GLU A 1 92 ? -6.043 6.416 -0.441 1.00 89.31 92 GLU A O 1
ATOM 759 N N . TRP A 1 93 ? -4.374 6.635 -1.922 1.00 86.69 93 TRP A N 1
ATOM 760 C CA . TRP A 1 93 ? -5.247 6.764 -3.091 1.00 86.69 93 TRP A CA 1
ATOM 761 C C . TRP A 1 93 ? -6.104 5.529 -3.307 1.00 86.69 93 TRP A C 1
ATOM 763 O O . TRP A 1 93 ? -7.303 5.646 -3.567 1.00 86.69 93 TRP A O 1
ATOM 773 N N . ARG A 1 94 ? -5.510 4.344 -3.171 1.00 86.50 94 ARG A N 1
ATOM 774 C CA . ARG A 1 94 ? -6.223 3.087 -3.357 1.00 86.50 94 ARG A CA 1
ATOM 775 C C . ARG A 1 94 ? -7.286 2.877 -2.285 1.00 86.50 94 ARG A C 1
ATOM 777 O O . ARG A 1 94 ? -8.417 2.541 -2.623 1.00 86.50 94 ARG A O 1
ATOM 784 N N . LEU A 1 95 ? -6.964 3.151 -1.022 1.00 90.38 95 LEU A N 1
ATOM 785 C CA . LEU A 1 95 ? -7.918 3.085 0.087 1.00 90.38 95 LEU A CA 1
ATOM 786 C C . LEU A 1 95 ? -9.080 4.070 -0.099 1.00 90.38 95 LEU A C 1
ATOM 788 O O . LEU A 1 95 ? -10.240 3.679 0.047 1.00 90.38 95 LEU A O 1
ATOM 792 N N . LYS A 1 96 ? -8.797 5.313 -0.512 1.00 90.94 96 LYS A N 1
ATOM 793 C CA . LYS A 1 96 ? -9.837 6.299 -0.854 1.00 90.94 96 LYS A CA 1
ATOM 794 C C . LYS A 1 96 ? -10.708 5.837 -2.021 1.00 90.94 96 LYS A C 1
ATOM 796 O O . LYS A 1 96 ? -11.927 5.947 -1.941 1.00 90.94 96 LYS A O 1
ATOM 801 N N . ALA A 1 97 ? -10.115 5.265 -3.071 1.00 87.38 97 ALA A N 1
ATOM 802 C CA . ALA A 1 97 ? -10.856 4.697 -4.200 1.00 87.38 97 ALA A CA 1
ATOM 803 C C . ALA A 1 97 ? -11.735 3.504 -3.782 1.00 87.38 97 ALA A C 1
ATOM 805 O O . ALA A 1 97 ? -12.824 3.314 -4.316 1.00 87.38 97 ALA A O 1
ATOM 806 N N . MET A 1 98 ? -11.305 2.734 -2.780 1.00 87.81 98 MET A N 1
ATOM 807 C CA . MET A 1 98 ? -12.108 1.691 -2.135 1.00 87.81 98 MET A CA 1
ATOM 808 C C . MET A 1 98 ? -13.179 2.256 -1.181 1.00 87.81 98 MET A C 1
ATOM 810 O O . MET A 1 98 ? -13.938 1.480 -0.597 1.00 87.81 98 MET A O 1
ATOM 814 N N . GLY A 1 99 ? -13.268 3.578 -1.012 1.00 92.50 99 GLY A N 1
ATOM 815 C CA . GLY A 1 99 ? -14.254 4.262 -0.176 1.00 92.50 99 GLY A CA 1
ATOM 816 C C . GLY A 1 99 ? -13.915 4.301 1.315 1.00 92.50 99 GLY A C 1
ATOM 817 O O . GLY A 1 99 ? -14.828 4.439 2.124 1.00 92.50 99 GLY A O 1
ATOM 818 N N . TRP A 1 100 ? -12.645 4.135 1.692 1.00 95.31 100 TRP A N 1
ATOM 819 C CA . TRP A 1 100 ? -12.201 4.277 3.081 1.00 95.31 100 TRP A CA 1
ATOM 820 C C . TRP A 1 100 ? -11.846 5.730 3.395 1.00 95.31 100 TRP A C 1
ATOM 822 O O . TRP A 1 100 ? -11.040 6.354 2.700 1.00 95.31 100 TRP A O 1
ATOM 832 N N . GLY A 1 101 ? -12.432 6.259 4.467 1.00 95.81 101 GLY A N 1
ATOM 833 C CA . GLY A 1 101 ? -11.991 7.493 5.102 1.00 95.81 101 GLY A CA 1
ATOM 834 C C . GLY A 1 101 ? -10.682 7.256 5.849 1.00 95.81 101 GLY A C 1
ATOM 835 O O . GLY A 1 101 ? -10.506 6.212 6.474 1.00 95.81 101 GLY A O 1
ATOM 836 N N . ILE A 1 102 ? -9.763 8.217 5.774 1.00 96.75 102 ILE A N 1
ATOM 837 C CA . ILE A 1 102 ? -8.425 8.124 6.365 1.00 96.75 102 ILE A CA 1
ATOM 838 C C . ILE A 1 102 ? -8.228 9.343 7.256 1.00 96.75 102 ILE A C 1
ATOM 840 O O . ILE A 1 102 ? -8.424 10.475 6.814 1.00 96.75 102 ILE A O 1
ATOM 844 N N . SER A 1 103 ? -7.845 9.113 8.506 1.00 96.38 103 SER A N 1
ATOM 845 C CA . SER A 1 103 ? -7.572 10.171 9.477 1.00 96.38 103 SER A CA 1
ATOM 846 C C . SER A 1 103 ? -6.281 9.886 10.232 1.00 96.38 103 SER A C 1
ATOM 848 O O . SER A 1 103 ? -5.923 8.731 10.468 1.00 96.38 103 SER A O 1
ATOM 850 N N . TYR A 1 104 ? -5.579 10.951 10.607 1.00 96.06 104 TYR A N 1
ATOM 851 C CA . TYR A 1 104 ? -4.335 10.875 11.363 1.00 96.06 104 TYR A CA 1
ATOM 852 C C . TYR A 1 104 ? -4.473 11.669 12.654 1.00 96.06 104 TYR A C 1
ATOM 854 O O . TYR A 1 104 ? -4.971 12.795 12.648 1.00 96.06 104 TYR A O 1
ATOM 862 N N . MET A 1 105 ? -3.983 11.100 13.749 1.00 95.69 105 MET A N 1
ATOM 863 C CA . MET A 1 105 ? -3.831 11.797 15.018 1.00 95.69 105 MET A CA 1
ATOM 864 C C . MET A 1 105 ? -2.367 11.733 15.431 1.00 95.69 105 MET A C 1
ATOM 866 O O . MET A 1 105 ? -1.828 10.647 15.639 1.00 95.69 105 MET A O 1
ATOM 870 N N . THR A 1 106 ? -1.735 12.897 15.571 1.00 95.31 106 THR A N 1
ATOM 871 C CA . THR A 1 106 ? -0.340 13.008 16.002 1.00 95.31 106 THR A CA 1
ATOM 872 C C . THR A 1 106 ? -0.269 13.693 17.361 1.00 95.31 106 THR A C 1
ATOM 874 O O . THR A 1 106 ? -0.784 14.796 17.539 1.00 95.31 106 THR A O 1
ATOM 877 N N . ARG A 1 107 ? 0.389 13.051 18.328 1.00 94.00 107 ARG A N 1
ATOM 878 C CA . ARG A 1 107 ? 0.638 13.586 19.671 1.00 94.00 107 ARG A CA 1
ATOM 879 C C . ARG A 1 107 ? 2.038 13.188 20.121 1.00 94.00 107 ARG A C 1
ATOM 881 O O . ARG A 1 107 ? 2.397 12.020 20.052 1.00 94.00 107 ARG A O 1
ATOM 888 N N . ASN A 1 108 ? 2.826 14.150 20.600 1.00 93.75 108 ASN A N 1
ATOM 889 C CA . ASN A 1 108 ? 4.194 13.925 21.094 1.00 93.75 108 ASN A CA 1
ATOM 890 C C . ASN A 1 108 ? 5.105 13.189 20.087 1.00 93.75 108 ASN A C 1
ATOM 892 O O . ASN A 1 108 ? 5.851 12.289 20.460 1.00 93.75 108 ASN A O 1
ATOM 896 N N . GLY A 1 109 ? 5.004 13.530 18.796 1.00 89.75 109 GLY A N 1
ATOM 897 C CA . GLY A 1 109 ? 5.783 12.885 17.729 1.00 89.75 109 GLY A CA 1
ATOM 898 C C . GLY A 1 109 ? 5.358 11.449 17.400 1.00 89.75 109 GLY A C 1
ATOM 899 O O . GLY A 1 109 ? 5.978 10.814 16.556 1.00 89.75 109 GLY A O 1
ATOM 900 N N . GLN A 1 110 ? 4.304 10.943 18.041 1.00 95.38 110 GLN A N 1
ATOM 901 C CA . GLN A 1 110 ? 3.695 9.654 17.746 1.00 95.38 110 GLN A CA 1
ATOM 902 C C . GLN A 1 110 ? 2.422 9.869 16.938 1.00 95.38 110 GLN A C 1
ATOM 904 O O . GLN A 1 110 ? 1.597 10.716 17.279 1.00 95.38 110 GLN A O 1
ATOM 909 N N . THR A 1 111 ? 2.266 9.104 15.871 1.00 95.19 111 THR A N 1
ATOM 910 C CA . THR A 1 111 ? 1.157 9.184 14.930 1.00 95.19 111 THR A CA 1
ATOM 911 C C . THR A 1 111 ? 0.395 7.872 14.909 1.00 95.19 111 THR A C 1
ATOM 913 O O . THR A 1 111 ? 0.989 6.804 14.796 1.00 95.19 111 THR A O 1
ATOM 916 N N . VAL A 1 112 ? -0.929 7.972 14.961 1.00 96.19 112 VAL A N 1
ATOM 917 C CA . VAL A 1 112 ? -1.861 6.872 14.711 1.00 96.19 112 VAL A CA 1
ATOM 918 C C . VAL A 1 112 ? -2.668 7.200 13.459 1.00 96.19 112 VAL A C 1
ATOM 920 O O . VAL A 1 112 ? -3.149 8.325 13.305 1.00 96.19 112 VAL A O 1
ATOM 923 N N . CYS A 1 113 ? -2.825 6.221 12.572 1.00 96.69 113 CYS A N 1
ATOM 924 C CA . CYS A 1 113 ? -3.713 6.287 11.419 1.00 96.69 113 CYS A CA 1
ATOM 925 C C . CYS A 1 113 ? -4.983 5.490 11.716 1.00 96.69 113 CYS A C 1
ATOM 927 O O . CYS A 1 113 ? -4.921 4.413 12.307 1.00 96.69 113 CYS A O 1
ATOM 929 N N . THR A 1 114 ? -6.136 6.021 11.323 1.00 97.25 114 THR A N 1
ATOM 930 C CA . THR A 1 114 ? -7.426 5.340 11.437 1.00 97.25 114 THR A CA 1
ATOM 931 C C . THR A 1 114 ? -8.131 5.321 10.088 1.00 97.25 114 THR A C 1
ATOM 933 O O . THR A 1 114 ? -8.327 6.370 9.468 1.00 97.25 114 THR A O 1
ATOM 936 N N . LEU A 1 115 ? -8.532 4.119 9.672 1.00 97.06 115 LEU A N 1
ATOM 937 C CA . LEU A 1 115 ? -9.322 3.836 8.481 1.00 97.06 115 LEU A CA 1
ATOM 938 C C . LEU A 1 115 ? -10.772 3.576 8.885 1.00 97.06 115 LEU A C 1
ATOM 940 O O . LEU A 1 115 ? -11.023 2.769 9.782 1.00 97.06 115 LEU A O 1
ATOM 944 N N . GLU A 1 116 ? -11.723 4.224 8.218 1.00 96.19 116 GLU A N 1
ATOM 945 C CA . GLU A 1 116 ? -13.148 4.088 8.528 1.00 96.19 116 GLU A CA 1
ATOM 946 C C . GLU A 1 116 ? -14.019 3.944 7.276 1.00 96.19 116 GLU A C 1
ATOM 948 O O . GLU A 1 116 ? -13.856 4.680 6.302 1.00 96.19 116 GLU A O 1
ATOM 953 N N . LYS A 1 117 ? -14.965 3.000 7.305 1.00 95.19 117 LYS A N 1
ATOM 954 C CA . LYS A 1 117 ? -15.976 2.810 6.256 1.00 95.19 117 LYS A CA 1
ATOM 955 C C . LYS A 1 117 ? -17.214 2.123 6.827 1.00 95.19 117 LYS A C 1
ATOM 957 O O . LYS A 1 117 ? -17.108 1.036 7.384 1.00 95.19 117 LYS A O 1
ATOM 962 N N . ASN A 1 118 ? -18.397 2.715 6.648 1.00 91.44 118 ASN A N 1
ATOM 963 C CA . ASN A 1 118 ? -19.691 2.122 7.031 1.00 91.44 118 ASN A CA 1
ATOM 964 C C . ASN A 1 118 ? -19.731 1.583 8.480 1.00 91.44 118 ASN A C 1
ATOM 966 O O . ASN A 1 118 ? -20.164 0.458 8.716 1.00 91.44 118 ASN A O 1
ATOM 970 N N . GLY A 1 119 ? -19.218 2.353 9.446 1.00 86.94 119 GLY A N 1
ATOM 971 C CA . GLY A 1 119 ? -19.163 1.954 10.860 1.00 86.94 119 GLY A CA 1
ATOM 972 C C . GLY A 1 119 ? -18.053 0.955 11.216 1.00 86.94 119 GLY A C 1
ATOM 973 O O . GLY A 1 119 ? -17.848 0.675 12.394 1.00 86.94 119 GLY A O 1
ATOM 974 N N . ARG A 1 120 ? -17.296 0.446 10.235 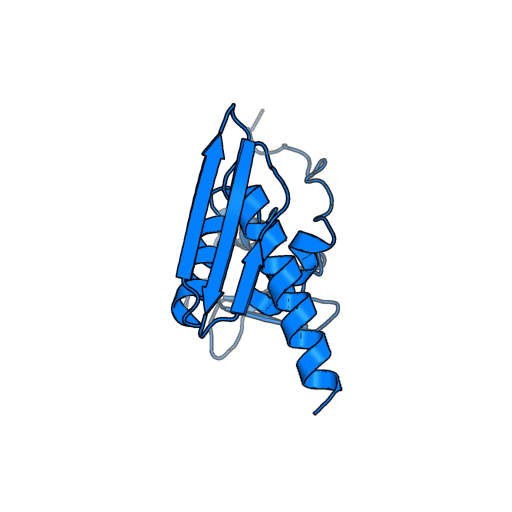1.00 90.06 120 ARG A N 1
ATOM 975 C CA . ARG A 1 120 ? -16.070 -0.326 10.475 1.00 90.06 120 ARG A CA 1
ATOM 976 C C . ARG A 1 120 ? -14.896 0.616 10.659 1.00 90.06 120 ARG A C 1
ATOM 978 O O . ARG A 1 120 ? -14.740 1.557 9.882 1.00 90.06 120 ARG A O 1
ATOM 985 N N . ARG A 1 121 ? -14.046 0.316 11.641 1.00 93.81 121 ARG A N 1
ATOM 986 C CA . ARG A 1 121 ? -12.862 1.109 11.966 1.00 93.81 121 ARG A CA 1
ATOM 987 C C . ARG A 1 121 ? -11.658 0.209 12.222 1.00 93.81 121 ARG A C 1
ATOM 989 O O . ARG A 1 121 ? -11.771 -0.768 12.956 1.00 93.81 121 ARG A O 1
ATOM 996 N N . VAL A 1 122 ? -10.516 0.564 11.640 1.00 95.06 122 VAL A N 1
ATOM 997 C CA . VAL A 1 122 ? -9.215 -0.079 11.873 1.00 95.06 122 VAL A CA 1
ATOM 998 C C . VAL A 1 122 ? -8.203 1.012 12.199 1.00 95.06 122 VAL A C 1
ATOM 1000 O O . VAL A 1 122 ? -8.138 2.013 11.489 1.00 95.06 122 VAL A O 1
ATOM 1003 N N . SER A 1 123 ? -7.421 0.833 13.260 1.00 95.06 123 SER A N 1
ATOM 1004 C CA . SER A 1 123 ? -6.437 1.822 13.704 1.00 95.06 123 SER A CA 1
ATOM 1005 C C . SER A 1 123 ? -5.057 1.192 13.830 1.00 95.06 123 SER A C 1
ATOM 1007 O O . SER A 1 123 ? -4.913 0.083 14.339 1.00 95.06 123 SER A O 1
ATOM 1009 N N . SER A 1 124 ? -4.034 1.913 13.385 1.00 95.00 124 SER A N 1
ATOM 1010 C CA . SER A 1 124 ? -2.646 1.500 13.567 1.00 95.00 124 SER A CA 1
ATOM 1011 C C . SER A 1 124 ? -2.227 1.557 15.037 1.00 95.00 124 SER A C 1
ATOM 1013 O O . SER A 1 124 ? -2.857 2.211 15.871 1.00 95.00 124 SER A O 1
ATOM 1015 N N . ARG A 1 125 ? -1.076 0.956 15.338 1.00 93.25 125 ARG A N 1
ATOM 1016 C CA . ARG A 1 125 ? -0.287 1.308 16.526 1.00 93.25 125 ARG A CA 1
ATOM 1017 C C . ARG A 1 125 ? 0.264 2.736 16.395 1.00 93.25 125 ARG A C 1
ATOM 1019 O O . ARG A 1 125 ? 0.061 3.406 15.381 1.00 93.25 125 ARG A O 1
ATOM 1026 N N . SER A 1 126 ? 0.944 3.215 17.432 1.00 94.31 126 SER A N 1
ATOM 1027 C CA . SER A 1 126 ? 1.671 4.489 17.393 1.00 94.31 126 SER A CA 1
ATOM 1028 C C . SER A 1 126 ? 2.981 4.340 16.620 1.00 94.31 126 SER A C 1
ATOM 1030 O O . SER A 1 126 ? 3.760 3.435 16.914 1.00 94.31 126 SER A O 1
ATOM 1032 N N . HIS A 1 127 ? 3.233 5.245 15.673 1.00 91.62 127 HIS A N 1
ATOM 1033 C CA . HIS A 1 127 ? 4.442 5.272 14.842 1.00 91.62 127 HIS A CA 1
ATOM 1034 C C . HIS A 1 127 ? 5.095 6.653 14.829 1.00 91.62 127 HIS A C 1
ATOM 1036 O O . HIS A 1 127 ? 4.438 7.665 15.062 1.00 91.62 127 HIS A O 1
ATOM 1042 N N . SER A 1 128 ? 6.382 6.723 14.495 1.00 89.50 128 SER A N 1
ATOM 1043 C CA . SER A 1 128 ? 7.118 7.992 14.370 1.00 89.50 128 SER A CA 1
ATOM 1044 C C . SER A 1 128 ? 6.690 8.852 13.177 1.00 89.50 128 SER A C 1
ATOM 1046 O O . SER A 1 128 ? 7.012 10.038 13.127 1.00 89.50 128 SER A O 1
ATOM 1048 N N . ASP A 1 129 ? 5.981 8.277 12.204 1.00 89.25 129 ASP A N 1
ATOM 1049 C CA . ASP A 1 129 ? 5.560 8.965 10.988 1.00 89.25 129 ASP A CA 1
ATOM 1050 C C . ASP A 1 129 ? 4.211 8.451 10.456 1.00 89.25 129 ASP A C 1
ATOM 1052 O O . ASP A 1 129 ? 3.745 7.359 10.789 1.00 89.25 129 ASP A O 1
ATOM 1056 N N . GLN A 1 130 ? 3.561 9.278 9.631 1.00 91.44 130 GLN A N 1
ATOM 1057 C CA . GLN A 1 130 ? 2.238 8.988 9.065 1.00 91.44 130 GLN A CA 1
ATOM 1058 C C . GLN A 1 130 ? 2.247 7.822 8.078 1.00 91.44 130 GLN A C 1
ATOM 1060 O O . GLN A 1 130 ? 1.243 7.124 7.967 1.00 91.44 130 GLN A O 1
ATOM 1065 N N . ALA A 1 131 ? 3.349 7.609 7.361 1.00 87.94 131 ALA A N 1
ATOM 1066 C CA . ALA A 1 131 ? 3.414 6.590 6.328 1.00 87.94 131 ALA A CA 1
ATOM 1067 C C . ALA A 1 131 ? 3.489 5.189 6.950 1.00 87.94 131 ALA A C 1
ATOM 1069 O O . ALA A 1 131 ? 2.762 4.296 6.520 1.00 87.94 131 ALA A O 1
ATOM 1070 N N . ALA A 1 132 ? 4.272 5.018 8.017 1.00 88.06 132 ALA A N 1
ATOM 1071 C CA . ALA A 1 132 ? 4.306 3.788 8.805 1.00 88.06 132 ALA A CA 1
ATOM 1072 C C . ALA A 1 132 ? 2.947 3.498 9.457 1.00 88.06 132 ALA A C 1
ATOM 1074 O O . ALA A 1 132 ? 2.437 2.382 9.361 1.00 88.06 132 ALA A O 1
ATOM 1075 N N . ALA A 1 133 ? 2.307 4.525 10.029 1.00 91.81 133 ALA A N 1
ATOM 1076 C CA . ALA A 1 133 ? 0.965 4.398 10.590 1.00 91.81 133 ALA A CA 1
ATOM 1077 C C . ALA A 1 133 ? -0.075 3.979 9.535 1.00 91.81 133 ALA A C 1
ATOM 1079 O O . ALA A 1 133 ? -0.893 3.094 9.789 1.00 91.81 133 ALA A O 1
ATOM 1080 N N . LEU A 1 134 ? -0.031 4.571 8.338 1.00 93.12 134 LEU A N 1
ATOM 1081 C CA . LEU A 1 134 ? -0.924 4.204 7.241 1.00 93.12 134 LEU A CA 1
ATOM 1082 C C . LEU A 1 134 ? -0.743 2.736 6.845 1.00 93.12 134 LEU A C 1
ATOM 1084 O O . LEU A 1 134 ? -1.733 2.012 6.770 1.00 93.12 134 LEU A O 1
ATOM 1088 N N . VAL A 1 135 ? 0.496 2.288 6.632 1.00 89.44 135 VAL A N 1
ATOM 1089 C CA . VAL A 1 135 ? 0.795 0.906 6.221 1.00 89.44 135 VAL A CA 1
ATOM 1090 C C . VAL A 1 135 ? 0.339 -0.105 7.260 1.00 89.44 135 VAL A C 1
ATOM 1092 O O . VAL A 1 135 ? -0.301 -1.081 6.889 1.00 89.44 135 VAL A O 1
ATOM 1095 N N . ASP A 1 136 ? 0.581 0.144 8.547 1.00 92.12 136 ASP A N 1
ATOM 1096 C CA . ASP A 1 136 ? 0.111 -0.737 9.623 1.00 92.12 136 ASP A CA 1
ATOM 1097 C C . ASP A 1 136 ? -1.426 -0.840 9.619 1.00 92.12 136 ASP A C 1
ATOM 1099 O O . ASP A 1 136 ? -1.981 -1.937 9.576 1.00 92.12 136 ASP A O 1
ATOM 1103 N N . SER A 1 137 ? -2.142 0.292 9.547 1.00 93.25 137 SER A N 1
ATOM 1104 C CA . SER A 1 137 ? -3.613 0.269 9.463 1.00 93.25 137 SER A CA 1
ATOM 1105 C C . SER A 1 137 ? -4.133 -0.420 8.190 1.00 93.25 137 SER A C 1
ATOM 1107 O O . SER A 1 137 ? -5.123 -1.152 8.241 1.00 93.25 137 SER A O 1
ATOM 1109 N N . ALA A 1 138 ? -3.446 -0.244 7.057 1.00 91.75 138 ALA A N 1
ATOM 1110 C CA . ALA A 1 138 ? -3.790 -0.864 5.782 1.00 91.75 138 ALA A CA 1
ATOM 1111 C C . ALA A 1 138 ? -3.530 -2.378 5.791 1.00 91.75 138 ALA A C 1
ATOM 1113 O O . ALA A 1 138 ? -4.350 -3.140 5.278 1.00 91.75 138 ALA A O 1
ATOM 1114 N N . ALA A 1 139 ? -2.438 -2.827 6.413 1.00 90.81 139 ALA A N 1
ATOM 1115 C CA . ALA A 1 139 ? -2.116 -4.238 6.594 1.00 90.81 139 ALA A CA 1
ATOM 1116 C C . ALA A 1 139 ? -3.147 -4.922 7.499 1.00 90.81 139 ALA A C 1
ATOM 1118 O O . ALA A 1 139 ? -3.663 -5.990 7.163 1.00 90.81 139 ALA A O 1
ATOM 1119 N N . GLN A 1 140 ? -3.507 -4.284 8.617 1.00 92.00 140 GLN A N 1
ATOM 1120 C CA . GLN A 1 140 ? -4.571 -4.765 9.498 1.00 92.00 140 GLN A CA 1
ATOM 1121 C C . GLN A 1 140 ? -5.906 -4.873 8.755 1.00 92.00 140 GLN A C 1
ATOM 1123 O O . GLN A 1 140 ? -6.572 -5.905 8.839 1.00 92.00 140 GLN A O 1
ATOM 1128 N N . LEU A 1 141 ? -6.269 -3.856 7.969 1.00 92.56 141 LEU A N 1
ATOM 1129 C CA . LEU A 1 141 ? -7.475 -3.890 7.148 1.00 92.56 141 LEU A CA 1
ATOM 1130 C C . LEU A 1 141 ? -7.446 -5.044 6.136 1.00 92.56 141 LEU A C 1
ATOM 1132 O O . LEU A 1 141 ? -8.416 -5.793 6.035 1.00 92.56 141 LEU A O 1
ATOM 1136 N N . ALA A 1 142 ? -6.347 -5.209 5.399 1.00 88.12 142 ALA A N 1
ATOM 1137 C CA . ALA A 1 142 ? -6.199 -6.276 4.413 1.00 88.12 142 ALA A CA 1
ATOM 1138 C C . ALA A 1 142 ? -6.355 -7.671 5.044 1.00 88.12 142 ALA A C 1
ATOM 1140 O O . ALA A 1 142 ? -7.013 -8.541 4.469 1.00 88.12 142 ALA A O 1
ATOM 1141 N N . ARG A 1 143 ? -5.818 -7.870 6.254 1.00 86.25 143 ARG A N 1
ATOM 1142 C CA . ARG A 1 143 ? -5.990 -9.112 7.023 1.00 86.25 143 ARG A CA 1
ATOM 1143 C C . ARG A 1 143 ? -7.450 -9.336 7.423 1.00 86.25 143 ARG A C 1
ATOM 1145 O O . ARG A 1 143 ? -7.964 -10.426 7.193 1.00 86.25 143 ARG A O 1
ATOM 1152 N N . VAL A 1 144 ? -8.138 -8.312 7.938 1.00 83.94 144 VAL A N 1
ATOM 1153 C CA . VAL A 1 144 ? -9.568 -8.397 8.300 1.00 83.94 144 VAL A CA 1
ATOM 1154 C C . VAL A 1 144 ? -10.429 -8.761 7.088 1.00 83.94 144 VAL A C 1
ATOM 1156 O O . VAL A 1 144 ? -11.245 -9.674 7.167 1.00 83.94 144 VAL A O 1
ATOM 1159 N N . LEU A 1 145 ? -10.215 -8.098 5.948 1.00 80.12 145 LEU A N 1
ATOM 1160 C CA . LEU A 1 145 ? -10.967 -8.372 4.718 1.00 80.12 145 LEU A CA 1
ATOM 1161 C C . LEU A 1 145 ? -10.705 -9.776 4.153 1.00 80.12 145 LEU A C 1
ATOM 1163 O O . LEU A 1 145 ? -11.574 -10.339 3.493 1.00 80.12 145 LEU A O 1
ATOM 1167 N N . THR A 1 146 ? -9.519 -10.341 4.397 1.00 68.25 146 THR A N 1
ATOM 1168 C CA . THR A 1 146 ? -9.176 -11.698 3.948 1.00 68.25 146 THR A CA 1
ATOM 1169 C C . THR A 1 146 ? -9.927 -12.750 4.763 1.00 68.25 146 THR A C 1
ATOM 1171 O O . THR A 1 146 ? -10.548 -13.629 4.177 1.00 68.25 146 THR A O 1
ATOM 1174 N N . VAL A 1 147 ? -9.965 -12.607 6.093 1.00 63.94 147 VAL A N 1
ATOM 1175 C CA . VAL A 1 147 ? -10.699 -13.532 6.977 1.00 63.94 147 VAL A CA 1
ATOM 1176 C C . VAL A 1 147 ? -12.188 -13.581 6.632 1.00 63.94 147 VAL A C 1
ATOM 1178 O O . VAL A 1 147 ? -12.782 -14.651 6.624 1.00 63.94 147 VAL A O 1
ATOM 1181 N N . GLU A 1 148 ? -12.802 -12.443 6.307 1.00 59.84 148 GLU A N 1
ATOM 1182 C CA . GLU A 1 148 ? -14.223 -12.412 5.938 1.00 59.84 148 GLU A CA 1
ATOM 1183 C C . GLU A 1 148 ? -14.515 -13.126 4.614 1.00 59.84 148 GLU A C 1
ATOM 1185 O O . GLU A 1 148 ? -15.579 -13.719 4.474 1.00 59.84 148 GLU A O 1
ATOM 1190 N N . LYS A 1 149 ? -13.584 -13.089 3.653 1.00 59.06 149 LYS A N 1
ATOM 1191 C CA . LYS A 1 149 ? -13.750 -13.768 2.364 1.00 59.06 149 LYS A CA 1
ATOM 1192 C C . LYS A 1 149 ? -13.697 -15.290 2.503 1.00 59.06 149 LYS A C 1
ATOM 1194 O O . LYS A 1 149 ? -14.400 -15.970 1.771 1.00 59.06 149 LYS A O 1
ATOM 1199 N N . ASP A 1 150 ? -12.895 -15.803 3.432 1.00 50.03 150 ASP A N 1
ATOM 1200 C CA . ASP A 1 150 ? -12.760 -17.246 3.672 1.00 50.03 150 ASP A CA 1
ATOM 1201 C C . ASP A 1 150 ? -13.918 -17.824 4.515 1.00 50.03 150 ASP A C 1
ATOM 1203 O O . ASP A 1 150 ? -14.048 -19.040 4.643 1.00 50.03 150 ASP A O 1
ATOM 1207 N N . LEU A 1 151 ? -14.761 -16.960 5.097 1.00 46.22 151 LEU A N 1
ATOM 1208 C CA . LEU A 1 151 ? -15.945 -17.331 5.884 1.00 46.22 151 LEU A CA 1
ATOM 1209 C C . LEU A 1 151 ? -17.265 -17.265 5.091 1.00 46.22 151 LEU A C 1
ATOM 1211 O O . LEU A 1 151 ? -18.308 -17.617 5.645 1.00 46.22 151 LEU A O 1
ATOM 1215 N N . MET A 1 152 ? -17.233 -16.796 3.839 1.00 44.50 152 MET A N 1
ATOM 1216 C CA . MET A 1 152 ? -18.383 -16.727 2.921 1.00 44.50 152 MET A CA 1
ATOM 1217 C C . MET A 1 152 ? -18.302 -17.819 1.858 1.00 44.50 152 MET A C 1
ATOM 1219 O O . MET A 1 152 ? -19.381 -18.343 1.503 1.00 44.50 152 MET A O 1
#

Radius of gyration: 17.72 Å; chains: 1; bounding box: 54×31×50 Å

pLDDT: mean 74.01, std 16.91, range [30.92, 97.25]

Sequence (152 aa):
MNKLDMPLECYPLPSDDELVVNERILGDCGHHDTFVRRSHSFGWMTRCRQCGWEIEFGSYADQRPGREEERKLWLRSQLRPAHGKLNSMPVEWRLKAMGWGISYMTRNGQTVCTLEKNGRRVSSRSHSDQAAALVDSAAQLARVLTVEKDLM